Protein AF-A0A2D6FK76-F1 (afdb_monomer_lite)

Structure (mmCIF, N/CA/C/O backbone):
data_AF-A0A2D6FK76-F1
#
_entry.id   AF-A0A2D6FK76-F1
#
loop_
_atom_site.group_PDB
_atom_site.id
_atom_site.type_symbol
_atom_site.label_atom_id
_atom_site.label_alt_id
_atom_site.label_comp_id
_atom_site.label_asym_id
_atom_site.label_entity_id
_atom_site.label_seq_id
_atom_site.pdbx_PDB_ins_code
_atom_site.Cartn_x
_atom_site.Cartn_y
_atom_site.Cartn_z
_atom_site.occupancy
_atom_site.B_iso_or_equiv
_atom_site.auth_seq_id
_atom_site.auth_comp_id
_atom_site.auth_asym_id
_atom_site.auth_atom_id
_atom_site.pdbx_PDB_model_num
ATOM 1 N N . MET A 1 1 ? 2.104 2.797 -24.772 1.00 49.88 1 MET A N 1
ATOM 2 C CA . MET A 1 1 ? 3.257 2.789 -23.845 1.00 49.88 1 MET A CA 1
ATOM 3 C C . MET A 1 1 ? 2.755 2.314 -22.491 1.00 49.88 1 MET A C 1
ATOM 5 O O . MET A 1 1 ? 1.874 2.963 -21.941 1.00 49.88 1 MET A O 1
ATOM 9 N N . ALA A 1 2 ? 3.206 1.154 -22.005 1.00 60.75 2 ALA A N 1
ATOM 10 C CA . ALA A 1 2 ? 2.874 0.721 -20.648 1.00 60.75 2 ALA A CA 1
ATOM 11 C C . ALA A 1 2 ? 3.527 1.696 -19.655 1.00 60.75 2 ALA A C 1
ATOM 13 O O . ALA A 1 2 ? 4.695 2.042 -19.825 1.00 60.75 2 ALA A O 1
ATOM 14 N N . LYS A 1 3 ? 2.767 2.192 -18.674 1.00 76.31 3 LYS A N 1
ATOM 15 C CA . LYS A 1 3 ? 3.310 3.059 -17.620 1.00 76.31 3 LYS A CA 1
ATOM 16 C C . LYS A 1 3 ? 4.159 2.173 -16.702 1.00 76.31 3 LYS A C 1
ATOM 18 O O . LYS A 1 3 ? 3.633 1.202 -16.161 1.00 76.31 3 LYS A O 1
ATOM 23 N N . VAL A 1 4 ? 5.452 2.471 -16.607 1.00 84.56 4 VAL A N 1
ATOM 24 C CA . VAL A 1 4 ? 6.420 1.761 -15.760 1.00 84.56 4 VAL A CA 1
ATOM 25 C C . VAL A 1 4 ? 6.880 2.725 -14.675 1.00 84.56 4 VAL A C 1
ATOM 27 O O . VAL A 1 4 ? 7.194 3.878 -14.975 1.00 84.56 4 VAL A O 1
ATOM 30 N N . TYR A 1 5 ? 6.897 2.262 -13.431 1.00 90.00 5 TYR A N 1
ATOM 31 C CA . TYR A 1 5 ? 7.384 3.012 -12.277 1.00 90.00 5 TYR A CA 1
ATOM 32 C C . TYR A 1 5 ? 8.757 2.451 -11.915 1.00 90.00 5 TYR A C 1
ATOM 34 O O . TYR A 1 5 ? 8.879 1.300 -11.499 1.00 90.00 5 TYR A O 1
ATOM 42 N N . ASN A 1 6 ? 9.806 3.238 -12.136 1.00 90.00 6 ASN A N 1
ATOM 43 C CA . ASN A 1 6 ? 11.180 2.742 -12.026 1.00 90.00 6 ASN A CA 1
ATOM 44 C C . ASN A 1 6 ? 11.670 2.686 -10.578 1.00 90.00 6 ASN A C 1
ATOM 46 O O . ASN A 1 6 ? 12.616 1.963 -10.277 1.00 90.00 6 ASN A O 1
ATOM 50 N N . THR A 1 7 ? 11.037 3.445 -9.685 1.00 92.69 7 THR A N 1
ATOM 51 C CA . THR A 1 7 ? 11.418 3.530 -8.278 1.00 92.69 7 THR A CA 1
ATOM 52 C C . THR A 1 7 ? 10.229 3.273 -7.362 1.00 92.69 7 THR A C 1
ATOM 54 O O . THR A 1 7 ? 9.069 3.423 -7.754 1.00 92.69 7 THR A O 1
ATOM 57 N N . TRP A 1 8 ? 10.522 2.914 -6.108 1.00 91.50 8 TRP A N 1
ATOM 58 C CA . TRP A 1 8 ? 9.502 2.823 -5.063 1.00 91.50 8 TRP A CA 1
ATOM 59 C C . TRP A 1 8 ? 8.788 4.163 -4.855 1.00 91.50 8 TRP A C 1
ATOM 61 O O . TRP A 1 8 ? 7.573 4.184 -4.704 1.00 91.50 8 TRP A O 1
ATOM 71 N N . ALA A 1 9 ? 9.518 5.282 -4.931 1.00 91.94 9 ALA A N 1
ATOM 72 C CA . ALA A 1 9 ? 8.950 6.621 -4.795 1.00 91.94 9 ALA A CA 1
ATOM 73 C C . ALA A 1 9 ? 7.936 6.950 -5.906 1.00 91.94 9 ALA A C 1
ATOM 75 O O . ALA A 1 9 ? 6.868 7.490 -5.621 1.00 91.94 9 ALA A O 1
ATOM 76 N N . ASP A 1 10 ? 8.221 6.585 -7.161 1.00 92.75 10 ASP A N 1
ATOM 77 C CA . ASP A 1 10 ? 7.277 6.788 -8.272 1.00 92.75 10 ASP A CA 1
ATOM 78 C C . ASP A 1 10 ? 5.998 5.968 -8.071 1.00 92.75 10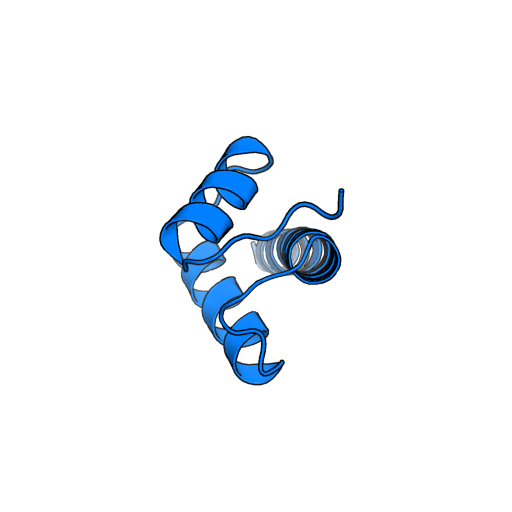 ASP A C 1
ATOM 80 O O . ASP A 1 10 ? 4.887 6.435 -8.340 1.00 92.75 10 ASP A O 1
ATOM 84 N N . PHE A 1 11 ? 6.160 4.735 -7.591 1.00 92.81 11 PHE A N 1
ATOM 85 C CA . PHE A 1 11 ? 5.066 3.808 -7.342 1.00 92.81 11 PHE A CA 1
ATOM 86 C C . PHE A 1 11 ? 4.173 4.272 -6.186 1.00 92.81 11 PHE A C 1
ATOM 88 O O . PHE A 1 11 ? 2.952 4.350 -6.340 1.00 92.81 11 PHE A O 1
ATOM 95 N N . THR A 1 12 ? 4.761 4.659 -5.052 1.00 92.00 12 THR A N 1
ATOM 96 C CA . THR A 1 12 ? 4.007 5.184 -3.905 1.00 92.00 12 THR A CA 1
ATOM 97 C C . THR A 1 12 ? 3.355 6.523 -4.219 1.00 92.00 12 THR A C 1
ATOM 99 O O . THR A 1 12 ? 2.198 6.713 -3.858 1.00 92.00 12 THR A O 1
ATOM 102 N N . THR A 1 13 ? 4.007 7.405 -4.984 1.00 93.44 13 THR A N 1
ATOM 103 C CA . THR A 1 13 ? 3.387 8.651 -5.476 1.00 93.44 13 THR A CA 1
ATOM 104 C C . THR A 1 13 ? 2.151 8.354 -6.330 1.00 93.44 13 THR A C 1
ATOM 106 O O . THR A 1 13 ? 1.103 8.985 -6.174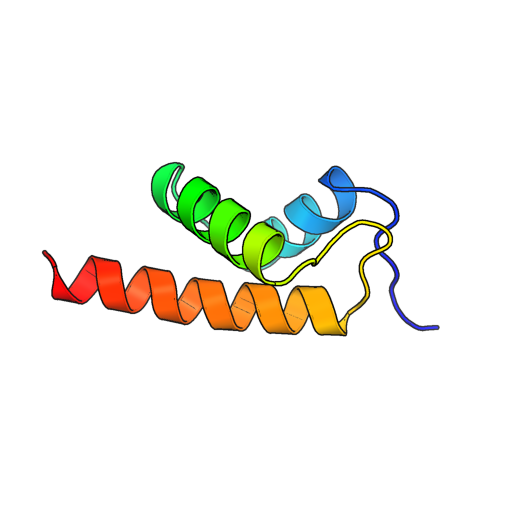 1.00 93.44 13 THR A O 1
ATOM 109 N N . ALA A 1 14 ? 2.229 7.358 -7.216 1.00 92.75 14 ALA A N 1
ATOM 110 C CA . ALA A 1 14 ? 1.092 6.951 -8.037 1.00 92.75 14 ALA A CA 1
ATOM 111 C C . ALA A 1 14 ? -0.058 6.357 -7.207 1.00 92.75 14 ALA A C 1
ATOM 113 O O . ALA A 1 14 ? -1.224 6.617 -7.518 1.00 92.75 14 ALA A O 1
ATOM 114 N N . LEU A 1 15 ? 0.248 5.604 -6.148 1.00 93.31 15 LEU A N 1
ATOM 115 C CA . LEU A 1 15 ? -0.749 5.102 -5.197 1.00 93.31 15 LEU A CA 1
ATOM 116 C C . LEU A 1 15 ? -1.400 6.241 -4.402 1.00 93.31 15 LEU A C 1
ATOM 118 O O . LEU A 1 15 ? -2.626 6.319 -4.350 1.00 93.31 15 LEU A O 1
ATOM 122 N N . GLN A 1 16 ? -0.602 7.164 -3.862 1.00 92.69 16 GLN A N 1
ATOM 123 C CA . GLN A 1 16 ? -1.077 8.319 -3.090 1.00 92.69 16 GLN A CA 1
ATOM 124 C C . GLN A 1 16 ? -1.987 9.238 -3.908 1.00 92.69 16 GLN A C 1
ATOM 126 O O . GLN A 1 16 ? -2.927 9.812 -3.368 1.00 92.69 16 GLN A O 1
ATOM 131 N N . SER A 1 17 ? -1.767 9.335 -5.224 1.00 93.75 17 SER A N 1
ATOM 132 C CA . SER A 1 17 ? -2.652 10.104 -6.109 1.00 93.75 17 SER A CA 1
ATOM 133 C C . SER A 1 17 ? -4.072 9.529 -6.233 1.00 93.75 17 SER A C 1
ATOM 135 O O . SER A 1 17 ? -4.971 10.221 -6.705 1.00 93.75 17 SER A O 1
ATOM 137 N N . GLN A 1 18 ? -4.280 8.270 -5.833 1.00 92.69 18 GLN A N 1
ATOM 138 C CA . GLN A 1 18 ? -5.552 7.556 -5.971 1.00 92.69 18 GLN A CA 1
ATOM 139 C C . GLN A 1 18 ? -6.213 7.237 -4.633 1.00 92.69 18 GLN A C 1
ATOM 141 O O . GLN A 1 18 ? -7.433 7.082 -4.578 1.00 92.69 18 GLN A O 1
ATOM 146 N N . VAL A 1 19 ? -5.432 7.100 -3.561 1.00 92.56 19 VAL A N 1
ATOM 147 C CA . VAL A 1 19 ? -5.955 6.738 -2.247 1.00 92.56 19 VAL A CA 1
ATOM 148 C C . VAL A 1 19 ? -5.084 7.284 -1.126 1.00 92.56 19 VAL A C 1
ATOM 150 O O . VAL A 1 19 ? -3.864 7.141 -1.122 1.00 92.56 19 VAL A O 1
ATOM 153 N N . GLU A 1 20 ? -5.744 7.871 -0.133 1.00 92.25 20 GLU A N 1
ATOM 154 C CA . GLU A 1 20 ? -5.115 8.258 1.122 1.00 92.25 20 GLU A CA 1
ATOM 155 C C . GLU A 1 20 ? -5.050 7.044 2.057 1.00 92.25 20 GLU A C 1
ATOM 157 O O . GLU A 1 20 ? -6.055 6.348 2.262 1.00 92.25 2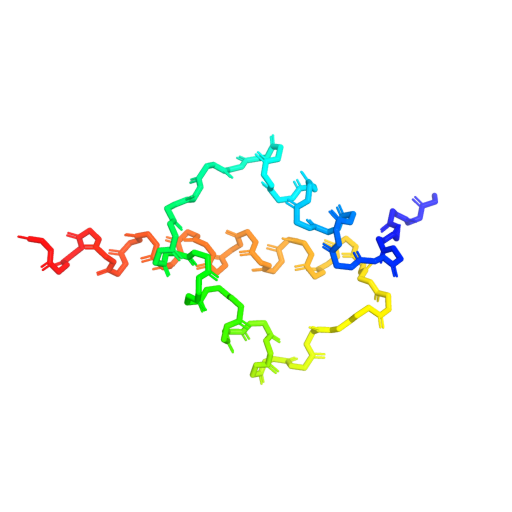0 GLU A O 1
ATOM 162 N N . LEU A 1 21 ? -3.862 6.779 2.597 1.00 91.81 21 LEU A N 1
ATOM 163 C CA . LEU A 1 21 ? -3.604 5.701 3.546 1.00 91.81 21 LEU A CA 1
ATOM 164 C C . LEU A 1 21 ? -2.947 6.261 4.801 1.00 91.81 21 LEU A C 1
ATOM 166 O O . LEU A 1 21 ? -2.045 7.096 4.733 1.00 91.81 21 LEU A O 1
ATOM 170 N N . THR A 1 22 ? -3.378 5.744 5.941 1.00 93.88 22 THR A N 1
ATOM 171 C CA . THR A 1 22 ? -2.724 5.920 7.235 1.00 93.88 22 THR A CA 1
ATOM 172 C C . THR A 1 22 ? -1.379 5.192 7.270 1.00 93.88 22 THR A C 1
ATOM 174 O O . THR A 1 22 ? -1.105 4.302 6.464 1.00 93.88 22 THR A O 1
ATOM 177 N N . GLU A 1 23 ? -0.536 5.523 8.250 1.00 93.62 23 GLU A N 1
ATOM 178 C CA . GLU A 1 23 ? 0.770 4.872 8.423 1.00 93.62 23 GLU A CA 1
ATOM 179 C C . GLU A 1 23 ? 0.652 3.346 8.604 1.00 93.62 23 GLU A C 1
ATOM 181 O O . GLU A 1 23 ? 1.458 2.586 8.070 1.00 93.62 23 GLU A O 1
ATOM 186 N N . LEU A 1 24 ? -0.374 2.881 9.328 1.00 92.62 24 LEU A N 1
ATOM 187 C CA . LEU A 1 24 ? -0.595 1.451 9.546 1.00 92.62 24 LEU A CA 1
ATOM 188 C C . LEU A 1 24 ? -1.008 0.734 8.253 1.00 92.62 24 LEU A C 1
ATOM 190 O O . LEU A 1 24 ? -0.487 -0.338 7.956 1.00 92.62 24 LEU A O 1
ATOM 194 N N . GLU A 1 25 ? -1.908 1.332 7.471 1.00 93.88 25 GLU A N 1
ATOM 195 C CA . GLU A 1 25 ? -2.333 0.781 6.178 1.00 93.88 25 GLU A CA 1
ATOM 196 C C . GLU A 1 25 ? -1.163 0.700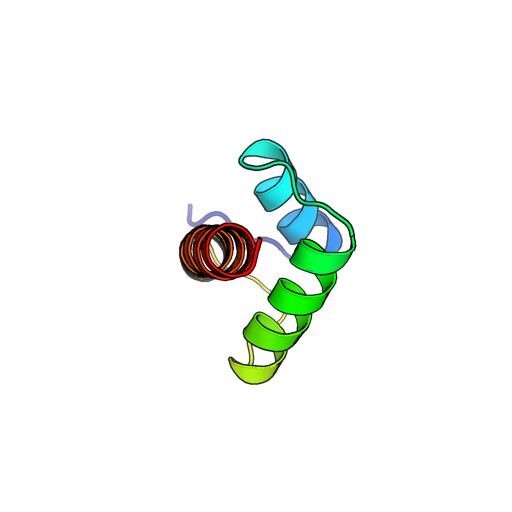 5.194 1.00 93.88 25 GLU A C 1
ATOM 198 O O . GLU A 1 25 ? -1.047 -0.289 4.470 1.00 93.88 25 GLU A O 1
ATOM 203 N N . TRP A 1 26 ? -0.270 1.697 5.208 1.00 95.00 26 TRP A N 1
ATOM 204 C CA . TRP A 1 26 ? 0.971 1.672 4.433 1.00 95.00 26 TRP A CA 1
ATOM 205 C C . TRP A 1 26 ? 1.870 0.504 4.821 1.00 95.00 26 TRP A C 1
ATOM 207 O O . TRP A 1 26 ? 2.259 -0.263 3.945 1.00 95.00 26 TRP A O 1
ATOM 217 N N . LYS A 1 27 ? 2.147 0.317 6.117 1.00 94.94 27 LYS A N 1
ATOM 218 C CA . LYS A 1 27 ? 2.984 -0.800 6.589 1.00 94.94 27 LYS A CA 1
ATOM 219 C C . LYS A 1 27 ? 2.395 -2.156 6.203 1.00 94.94 27 LYS A C 1
ATOM 221 O O . LYS A 1 27 ? 3.109 -3.012 5.692 1.00 94.94 27 LYS A O 1
ATOM 226 N N . MET A 1 28 ? 1.084 -2.336 6.376 1.00 95.00 28 MET A N 1
ATOM 227 C CA . MET A 1 28 ? 0.407 -3.572 5.967 1.00 95.00 28 MET A CA 1
ATOM 228 C C . MET A 1 28 ? 0.480 -3.797 4.453 1.00 95.00 28 MET A C 1
ATOM 230 O O . MET A 1 28 ? 0.661 -4.927 4.003 1.00 95.00 28 MET A O 1
ATOM 234 N N . LEU A 1 29 ? 0.333 -2.737 3.653 1.00 95.38 29 LEU A N 1
ATOM 235 C CA . LEU A 1 29 ? 0.468 -2.833 2.204 1.00 95.38 29 LEU A CA 1
ATOM 236 C C . LEU A 1 29 ? 1.894 -3.221 1.805 1.00 95.38 29 LEU A C 1
ATOM 238 O O . LEU A 1 29 ? 2.057 -4.115 0.980 1.00 95.38 29 LEU A O 1
ATOM 242 N N . GLU A 1 30 ? 2.908 -2.587 2.391 1.00 93.75 30 GLU A N 1
ATOM 243 C CA . GLU A 1 30 ? 4.319 -2.898 2.137 1.00 93.75 30 GLU A CA 1
ATOM 244 C C . GLU A 1 30 ? 4.631 -4.372 2.410 1.00 93.75 30 GLU A C 1
ATOM 246 O O . GLU A 1 30 ? 5.218 -5.035 1.555 1.00 93.75 30 GLU A O 1
ATOM 251 N N . GLU A 1 31 ? 4.162 -4.923 3.532 1.00 94.56 31 GLU A N 1
ATOM 252 C CA . GLU A 1 31 ? 4.329 -6.347 3.849 1.00 94.56 31 GLU A CA 1
ATOM 253 C C . GLU A 1 31 ? 3.648 -7.265 2.823 1.00 94.56 31 GLU A C 1
ATOM 255 O O . GLU A 1 31 ? 4.212 -8.291 2.428 1.00 94.56 31 GLU A O 1
ATOM 260 N N . VAL A 1 32 ? 2.450 -6.900 2.356 1.00 94.06 32 VAL A N 1
ATOM 261 C CA . VAL A 1 32 ? 1.716 -7.669 1.339 1.00 94.06 32 VAL A CA 1
ATOM 262 C C . VAL A 1 32 ? 2.438 -7.643 -0.006 1.00 94.06 32 VAL A C 1
ATOM 264 O O . VAL A 1 32 ? 2.563 -8.688 -0.645 1.00 94.06 32 VAL A O 1
ATOM 267 N N . LEU A 1 33 ? 2.916 -6.476 -0.445 1.00 93.81 33 LEU A N 1
ATOM 268 C CA . LEU A 1 33 ? 3.644 -6.342 -1.709 1.00 93.81 33 LEU A CA 1
ATOM 269 C C . LEU A 1 33 ? 4.994 -7.060 -1.649 1.00 93.81 33 LEU A C 1
ATOM 271 O O . LEU A 1 33 ? 5.343 -7.776 -2.588 1.00 93.81 33 LEU A O 1
ATOM 275 N N . PHE A 1 34 ? 5.703 -6.954 -0.524 1.00 91.69 34 PHE A N 1
ATOM 276 C CA . PHE A 1 34 ? 6.941 -7.691 -0.285 1.00 91.69 34 PHE A CA 1
ATOM 277 C C . PHE A 1 34 ? 6.718 -9.208 -0.334 1.00 91.69 34 PHE A C 1
ATOM 279 O O . PHE A 1 34 ? 7.431 -9.919 -1.040 1.00 91.69 34 PHE A O 1
ATOM 286 N N . SER A 1 35 ? 5.678 -9.707 0.341 1.00 92.50 35 SER A N 1
ATOM 287 C CA . SER A 1 35 ? 5.326 -11.136 0.344 1.00 92.50 35 SER A CA 1
ATOM 288 C C . SER A 1 35 ? 4.898 -11.650 -1.035 1.00 92.50 35 SER A C 1
ATOM 290 O O . SER A 1 35 ? 5.057 -12.831 -1.331 1.00 92.50 35 SER A O 1
ATOM 292 N N . ALA A 1 36 ? 4.370 -10.770 -1.888 1.00 90.81 36 ALA A N 1
ATOM 293 C CA . ALA A 1 36 ? 4.024 -11.064 -3.277 1.00 90.81 36 ALA A CA 1
ATOM 294 C 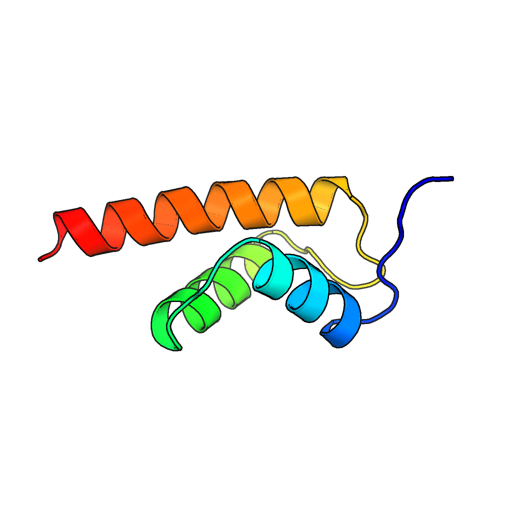C . ALA A 1 36 ? 5.211 -10.907 -4.250 1.00 90.81 36 ALA A C 1
ATOM 296 O O . ALA A 1 36 ? 5.018 -11.029 -5.458 1.00 90.81 36 ALA A O 1
ATOM 297 N N . SER A 1 37 ? 6.421 -10.631 -3.745 1.00 90.44 37 SER A N 1
ATOM 298 C CA . SER A 1 37 ? 7.629 -10.368 -4.542 1.00 90.44 37 SER A CA 1
ATOM 299 C C . SER A 1 37 ? 7.468 -9.226 -5.557 1.00 90.44 37 SER A C 1
ATOM 301 O O . SER A 1 37 ? 8.077 -9.243 -6.628 1.00 90.44 37 SER A O 1
ATOM 303 N N . ILE A 1 38 ? 6.647 -8.223 -5.228 1.00 89.50 38 ILE A N 1
ATOM 304 C CA . ILE A 1 38 ? 6.440 -7.033 -6.059 1.00 89.50 38 ILE A CA 1
ATOM 305 C C . ILE A 1 38 ? 7.550 -6.028 -5.751 1.00 89.50 38 ILE A C 1
ATOM 307 O O . ILE A 1 38 ? 7.591 -5.418 -4.680 1.00 89.50 38 ILE A O 1
ATOM 311 N N . HIS A 1 39 ? 8.451 -5.847 -6.712 1.00 87.06 39 HIS A N 1
ATOM 312 C CA . HIS A 1 39 ? 9.626 -4.986 -6.594 1.00 87.06 39 HIS A CA 1
ATOM 313 C C . HIS A 1 39 ? 9.841 -4.176 -7.874 1.00 87.06 39 HIS A C 1
ATOM 315 O O . HIS A 1 39 ? 9.285 -4.490 -8.925 1.00 87.06 39 HIS A O 1
ATOM 321 N N . ALA A 1 40 ? 10.664 -3.130 -7.785 1.00 86.25 40 ALA A N 1
ATOM 322 C CA . ALA A 1 40 ? 10.993 -2.309 -8.941 1.00 86.25 40 ALA A CA 1
ATOM 323 C C . ALA A 1 40 ? 11.730 -3.134 -10.020 1.00 86.25 40 ALA A C 1
ATOM 325 O O . ALA A 1 40 ? 12.591 -3.949 -9.672 1.00 86.25 40 ALA A O 1
ATOM 326 N N . PRO A 1 41 ? 11.472 -2.879 -11.317 1.00 90.25 41 PRO A N 1
ATOM 327 C CA . PRO A 1 41 ? 10.526 -1.896 -11.853 1.00 90.25 41 PRO A CA 1
ATOM 328 C C . PRO A 1 41 ? 9.065 -2.365 -11.754 1.00 90.25 41 PRO A C 1
ATOM 330 O O . PRO A 1 41 ? 8.751 -3.503 -12.089 1.00 90.25 41 PRO A O 1
ATOM 333 N N . PHE A 1 42 ? 8.162 -1.466 -11.358 1.00 91.31 42 PHE A N 1
ATOM 334 C CA . PHE A 1 42 ? 6.740 -1.785 -11.217 1.00 91.31 42 PHE A CA 1
ATOM 335 C C . PHE A 1 42 ? 5.9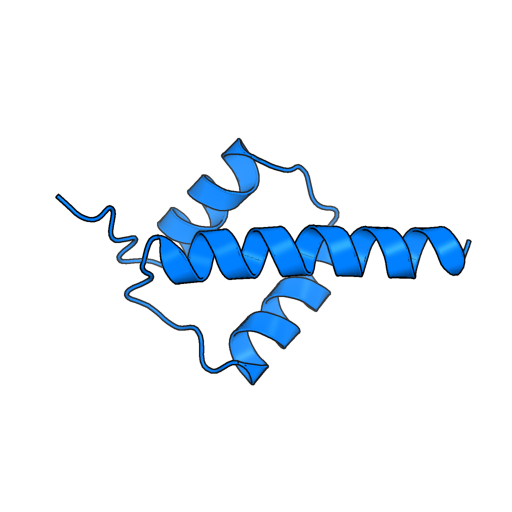79 -1.508 -12.509 1.00 91.31 42 PHE A C 1
ATOM 337 O O . PHE A 1 42 ? 6.193 -0.504 -13.198 1.00 91.31 42 PHE A O 1
ATOM 344 N N . SER A 1 43 ? 5.028 -2.375 -12.811 1.00 92.56 43 SER A N 1
ATOM 345 C CA . SER A 1 43 ? 4.098 -2.235 -13.920 1.00 92.56 43 SER A CA 1
ATOM 346 C C . SER A 1 43 ? 2.778 -1.600 -13.474 1.00 92.56 43 SER A C 1
ATOM 348 O O . SER A 1 43 ? 2.473 -1.469 -12.287 1.00 92.56 43 SER A O 1
ATOM 350 N N . LYS A 1 44 ? 1.929 -1.250 -14.447 1.00 90.19 44 LYS A N 1
ATOM 351 C CA . LYS A 1 44 ? 0.532 -0.889 -14.168 1.00 90.19 44 LYS A CA 1
ATOM 352 C C . LYS A 1 44 ? -0.220 -2.012 -13.429 1.00 90.19 44 LYS A C 1
ATOM 354 O O . LYS A 1 44 ? -1.037 -1.710 -12.570 1.00 90.19 44 LYS A O 1
ATOM 359 N N . GLY A 1 45 ? 0.074 -3.281 -13.731 1.00 92.69 45 GLY A N 1
ATOM 360 C CA . GLY A 1 45 ? -0.573 -4.419 -13.072 1.00 92.69 45 GLY A CA 1
ATOM 361 C C . GLY A 1 45 ? -0.258 -4.495 -11.577 1.00 92.69 45 GLY A C 1
ATOM 362 O O . GLY A 1 45 ? -1.147 -4.786 -10.783 1.00 92.69 45 GLY A O 1
ATOM 363 N N . ASP A 1 46 ? 0.967 -4.144 -11.184 1.00 93.69 46 ASP A N 1
ATOM 364 C CA . ASP A 1 46 ? 1.373 -4.093 -9.773 1.00 93.69 46 ASP A CA 1
ATOM 365 C C . ASP A 1 46 ? 0.650 -2.975 -9.017 1.00 93.69 46 ASP A C 1
ATOM 367 O O . ASP A 1 46 ? 0.276 -3.137 -7.855 1.00 93.69 46 ASP A O 1
ATOM 371 N N . LEU A 1 47 ? 0.398 -1.849 -9.694 1.00 93.25 47 LEU A N 1
ATOM 372 C CA . LEU A 1 47 ? -0.376 -0.744 -9.135 1.00 93.25 47 LEU A CA 1
ATOM 373 C C . LEU A 1 47 ? -1.842 -1.144 -8.934 1.00 93.25 47 LEU A C 1
ATOM 375 O O . LEU A 1 47 ? -2.400 -0.918 -7.861 1.00 93.25 47 LEU A O 1
ATOM 379 N N . ASP A 1 48 ? -2.448 -1.766 -9.947 1.00 94.25 48 ASP A N 1
ATOM 380 C CA . ASP A 1 48 ? -3.827 -2.254 -9.884 1.00 94.25 48 ASP A CA 1
ATOM 381 C C . ASP A 1 48 ? -3.977 -3.306 -8.765 1.00 94.25 48 ASP A C 1
ATOM 383 O O . ASP A 1 48 ? -4.925 -3.251 -7.975 1.00 94.25 48 ASP A O 1
ATOM 387 N N . TYR A 1 49 ? -2.996 -4.206 -8.625 1.00 95.00 49 TYR A N 1
ATOM 388 C CA . TYR A 1 49 ? -2.927 -5.178 -7.533 1.00 95.00 49 TYR A CA 1
ATOM 389 C C . TYR A 1 49 ? -2.829 -4.499 -6.162 1.00 95.00 49 TYR A C 1
ATOM 391 O O . TYR A 1 49 ? -3.603 -4.819 -5.258 1.00 95.00 49 TYR A O 1
ATOM 399 N N . ALA A 1 50 ? -1.921 -3.535 -5.994 1.00 95.25 50 ALA A N 1
ATOM 400 C CA . ALA A 1 50 ? -1.765 -2.800 -4.742 1.00 95.25 50 ALA A CA 1
ATOM 401 C C . ALA A 1 50 ? -3.061 -2.075 -4.340 1.00 95.25 50 ALA A C 1
ATOM 403 O O . ALA A 1 50 ? -3.481 -2.168 -3.187 1.00 95.25 50 ALA A O 1
ATOM 404 N N . LEU A 1 51 ? -3.753 -1.435 -5.287 1.00 94.94 51 LEU A N 1
ATOM 405 C CA . LEU A 1 51 ? -5.045 -0.777 -5.049 1.00 94.94 51 LEU A CA 1
ATOM 406 C C . LEU A 1 51 ? -6.140 -1.758 -4.618 1.00 94.94 51 LEU A C 1
ATOM 408 O O . LEU A 1 51 ? -6.955 -1.436 -3.749 1.00 94.94 51 LEU A O 1
ATOM 412 N N . GLU A 1 52 ? -6.164 -2.967 -5.178 1.00 96.25 52 GLU A N 1
ATOM 413 C CA . GLU A 1 52 ? -7.065 -4.028 -4.719 1.00 96.25 52 GLU A CA 1
ATOM 414 C C . GLU A 1 52 ? -6.753 -4.437 -3.270 1.00 96.25 52 GLU A C 1
ATOM 416 O O . GLU A 1 52 ? -7.664 -4.552 -2.442 1.00 96.25 52 GLU A O 1
ATOM 421 N N . LYS A 1 53 ? -5.470 -4.608 -2.925 1.00 95.75 53 LYS A N 1
ATOM 422 C CA . LYS A 1 53 ? -5.064 -4.975 -1.558 1.00 95.75 53 LYS A CA 1
ATOM 423 C C . LYS A 1 53 ? -5.357 -3.874 -0.553 1.00 95.75 53 LYS A C 1
ATOM 425 O O . LYS A 1 53 ? -5.837 -4.189 0.533 1.00 95.75 53 LYS A O 1
ATOM 430 N N . ILE A 1 54 ? -5.201 -2.610 -0.934 1.00 95.12 54 ILE A N 1
ATOM 431 C CA . ILE A 1 54 ? -5.599 -1.458 -0.119 1.00 95.12 54 ILE A CA 1
ATOM 432 C C . ILE A 1 54 ? -7.080 -1.538 0.264 1.00 95.12 54 ILE A C 1
ATOM 434 O O . ILE A 1 54 ? -7.409 -1.428 1.443 1.00 95.12 54 ILE A O 1
ATOM 438 N N . LYS A 1 55 ? -7.981 -1.798 -0.695 1.00 94.00 55 LYS A N 1
ATOM 439 C CA . LYS A 1 55 ? -9.423 -1.944 -0.407 1.00 94.00 55 LYS A CA 1
ATOM 440 C C . LYS A 1 55 ? -9.685 -3.046 0.621 1.00 94.00 55 LYS A C 1
ATOM 442 O O . LYS A 1 55 ? -10.505 -2.873 1.520 1.00 94.00 55 LYS A O 1
ATOM 447 N N . ARG A 1 56 ? -8.964 -4.165 0.516 1.00 94.19 56 ARG A N 1
ATOM 448 C CA . ARG A 1 56 ? -9.085 -5.290 1.450 1.00 94.19 56 ARG A CA 1
ATOM 449 C C . ARG A 1 56 ? -8.532 -4.967 2.840 1.00 94.19 56 ARG A C 1
ATOM 451 O O . ARG A 1 56 ? -9.161 -5.346 3.822 1.00 94.19 56 ARG A O 1
ATOM 458 N N . ILE A 1 57 ? -7.401 -4.265 2.929 1.00 93.56 57 ILE A N 1
ATOM 459 C CA . ILE A 1 57 ? -6.823 -3.798 4.200 1.00 93.56 57 ILE A CA 1
ATOM 460 C C . ILE A 1 57 ? -7.816 -2.872 4.908 1.00 93.56 57 ILE A C 1
ATOM 462 O O . ILE A 1 57 ? -8.152 -3.129 6.064 1.00 93.56 57 ILE A O 1
ATOM 466 N N . LYS A 1 58 ? -8.364 -1.878 4.195 1.00 92.31 58 LYS A N 1
ATOM 467 C CA . LYS A 1 58 ? -9.371 -0.952 4.736 1.00 92.31 58 LYS A CA 1
ATOM 468 C C . LYS A 1 58 ? -10.588 -1.683 5.291 1.00 92.31 58 LYS A C 1
ATOM 470 O O . LYS A 1 58 ? -10.976 -1.447 6.429 1.00 92.31 58 LYS A O 1
ATOM 475 N N . PHE A 1 59 ? -11.130 -2.633 4.529 1.00 92.69 59 PHE A N 1
ATOM 476 C CA . PHE A 1 59 ? -12.254 -3.453 4.979 1.00 92.69 59 PHE A CA 1
ATOM 477 C C . PHE A 1 59 ? -11.934 -4.245 6.258 1.00 92.69 59 PHE A C 1
ATOM 479 O O . PHE A 1 59 ? -12.716 -4.236 7.203 1.00 92.69 59 PHE A O 1
ATOM 486 N N . ILE A 1 60 ? -10.773 -4.907 6.322 1.00 90.81 60 ILE A N 1
ATOM 487 C CA . ILE A 1 60 ? -10.363 -5.671 7.514 1.00 90.81 60 ILE A CA 1
ATOM 488 C C . ILE A 1 60 ? -10.233 -4.755 8.737 1.00 90.81 60 ILE A C 1
ATOM 490 O O . ILE A 1 60 ? -10.607 -5.154 9.839 1.00 90.81 60 ILE A O 1
ATOM 494 N N . MET A 1 61 ? -9.696 -3.549 8.555 1.00 89.31 61 MET A N 1
ATOM 495 C CA . MET A 1 61 ? -9.546 -2.574 9.635 1.00 89.31 61 MET A CA 1
ATOM 496 C C . MET A 1 61 ? -10.887 -2.007 10.104 1.00 89.31 61 MET A C 1
ATOM 498 O O . MET A 1 61 ? -11.060 -1.802 11.302 1.00 89.31 61 MET A O 1
ATOM 502 N N . GLU A 1 62 ? -11.837 -1.796 9.193 1.00 90.88 62 GLU A N 1
ATOM 503 C CA . GLU A 1 62 ? -13.192 -1.342 9.519 1.00 90.88 62 GLU A CA 1
ATOM 504 C C . GLU A 1 62 ? -13.969 -2.394 10.320 1.00 90.88 62 GLU A C 1
ATOM 506 O O . GLU A 1 62 ? -14.555 -2.062 11.342 1.00 90.88 62 GLU A O 1
ATOM 511 N N . VAL A 1 63 ? -13.901 -3.672 9.931 1.00 89.38 63 VAL A N 1
ATOM 512 C CA . VAL A 1 63 ? -14.594 -4.772 10.635 1.00 89.38 63 VAL A CA 1
ATOM 513 C C . VAL A 1 63 ? -14.037 -5.027 12.045 1.00 89.38 63 VAL A C 1
ATOM 515 O O . VAL A 1 63 ? -14.718 -5.616 12.881 1.00 89.38 63 VAL A O 1
ATOM 518 N N . ARG A 1 64 ? -12.792 -4.624 12.323 1.00 74.06 64 ARG A N 1
ATOM 519 C CA . ARG A 1 64 ? -12.149 -4.787 13.640 1.00 74.06 64 ARG A CA 1
ATOM 520 C C . ARG A 1 64 ? -12.388 -3.615 14.603 1.00 74.06 64 ARG A C 1
ATOM 522 O O . ARG A 1 64 ? -11.910 -3.702 15.734 1.00 74.06 64 ARG A O 1
ATOM 529 N N . ARG A 1 65 ? -13.041 -2.536 14.163 1.00 58.56 65 ARG A N 1
ATOM 530 C CA . ARG A 1 65 ? -13.455 -1.414 15.023 1.00 58.56 65 ARG A CA 1
ATOM 531 C C . ARG A 1 65 ? -14.779 -1.709 15.713 1.00 58.56 65 ARG A C 1
ATOM 533 O O . ARG A 1 65 ? -14.911 -1.240 16.863 1.00 58.56 65 ARG A O 1
#

Radius of gyration: 11.85 Å; chains: 1; bounding box: 26×21×39 Å

Secondary structure (DSSP, 8-state):
----B-SHHHHHHHHHTT----HHHHHHHHHHHHHTT--SSBPHHHHHHHHHHHHHHHHHHHHT-

Sequence (65 aa):
MAKVYNTWADFTTALQSQVELTELEWKMLEEVLFSASIHAPFSKGDLDYALEKIKRIKFIMEVRR

Foldseek 3Di:
DWDWAQDPVSLVVVLCVPDDDDPVLVVVLVVVCVVVVNDPRHTPVSSVVSVVVSVVSVVVVVVVD

pLDDT: mean 90.3, std 8.39, range [49.88, 96.25]